Protein AF-A0A970CI26-F1 (afdb_monomer)

Secondary structure (DSSP, 8-state):
---------------S--HHHHHHHHHHHHTT-HHHHHHH-GGGS-HHHHHHHHHHHHHHHHHH--

Structure (mmCIF, N/CA/C/O backbone):
data_AF-A0A970CI26-F1
#
_entry.id   AF-A0A970CI26-F1
#
loop_
_atom_site.group_PDB
_atom_site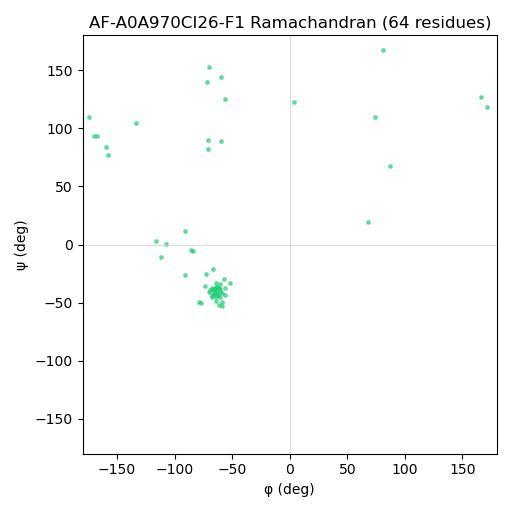.id
_atom_site.type_symbol
_atom_site.label_atom_id
_atom_site.label_alt_id
_atom_site.label_comp_id
_atom_site.label_asym_id
_atom_site.label_entity_id
_atom_site.label_seq_id
_atom_site.pdbx_PDB_ins_code
_atom_site.Cartn_x
_atom_site.Cartn_y
_atom_site.Cartn_z
_atom_site.occupancy
_atom_site.B_iso_or_equiv
_atom_site.auth_seq_id
_atom_site.auth_comp_id
_atom_site.auth_asym_id
_atom_site.auth_atom_id
_atom_site.pdbx_PDB_model_num
ATOM 1 N N . MET A 1 1 ? 10.742 -7.522 -33.502 1.00 42.97 1 MET A N 1
ATOM 2 C CA . MET A 1 1 ? 11.680 -7.416 -32.370 1.00 42.97 1 MET A CA 1
ATOM 3 C C . MET A 1 1 ? 11.092 -8.250 -31.242 1.00 42.97 1 MET A C 1
ATOM 5 O O . MET A 1 1 ? 9.971 -7.973 -30.843 1.00 42.97 1 MET A O 1
ATOM 9 N N . GLU A 1 2 ? 11.779 -9.355 -30.944 1.00 45.44 2 GLU A N 1
ATOM 10 C CA . GLU A 1 2 ? 11.600 -10.390 -29.907 1.00 45.44 2 GLU A CA 1
ATOM 11 C C . GLU A 1 2 ? 10.373 -10.318 -28.969 1.00 45.44 2 GLU A C 1
ATOM 13 O O . GLU A 1 2 ? 10.201 -9.375 -28.198 1.00 45.44 2 GLU A O 1
ATOM 18 N N . ARG A 1 3 ? 9.571 -11.395 -28.970 1.00 55.47 3 ARG A N 1
ATOM 19 C CA . ARG A 1 3 ? 8.699 -11.775 -27.848 1.00 55.47 3 ARG A CA 1
ATOM 20 C C . ARG A 1 3 ? 9.555 -12.274 -26.679 1.00 55.47 3 ARG A C 1
ATOM 22 O O . ARG A 1 3 ? 10.569 -12.924 -26.898 1.00 55.47 3 ARG A O 1
ATOM 29 N N . SER A 1 4 ? 9.011 -12.105 -25.476 1.00 51.78 4 SER A N 1
ATOM 30 C CA . SER A 1 4 ? 9.290 -12.915 -24.284 1.00 51.78 4 SER A CA 1
ATOM 31 C C . SER A 1 4 ? 10.631 -12.695 -23.586 1.00 51.78 4 SER A C 1
ATOM 33 O O . SER A 1 4 ? 11.653 -13.233 -23.996 1.00 51.78 4 SER A O 1
ATOM 35 N N . ARG A 1 5 ? 10.568 -12.090 -22.393 1.00 46.00 5 ARG A N 1
ATOM 36 C CA . ARG A 1 5 ? 11.048 -12.775 -21.183 1.00 46.00 5 ARG A CA 1
ATOM 37 C C . ARG A 1 5 ? 10.413 -12.180 -19.931 1.00 46.00 5 ARG A C 1
ATOM 39 O O . ARG A 1 5 ? 11.010 -11.407 -19.190 1.00 46.00 5 ARG A O 1
ATOM 46 N N . GLU A 1 6 ? 9.161 -12.561 -19.730 1.00 53.28 6 GLU A N 1
ATOM 47 C CA . GLU A 1 6 ? 8.474 -12.465 -18.451 1.00 53.28 6 GLU A CA 1
ATOM 48 C C . GLU A 1 6 ? 9.093 -13.530 -17.534 1.00 53.28 6 GLU A C 1
ATOM 50 O O . GLU A 1 6 ? 8.642 -14.665 -17.451 1.00 53.28 6 GLU A O 1
ATOM 55 N N . GLU A 1 7 ? 10.233 -13.206 -16.930 1.00 61.12 7 GLU A N 1
ATOM 56 C CA . GLU A 1 7 ? 10.834 -14.028 -15.888 1.00 61.12 7 GLU A CA 1
ATOM 57 C C . GLU A 1 7 ? 11.257 -13.126 -14.739 1.00 61.12 7 GLU A C 1
ATOM 59 O O . GLU A 1 7 ? 12.297 -12.470 -14.806 1.00 61.12 7 GLU A O 1
ATOM 64 N N . LYS A 1 8 ? 10.472 -13.154 -13.657 1.00 45.31 8 LYS A N 1
ATOM 65 C CA . LYS A 1 8 ? 11.015 -13.178 -12.295 1.00 45.31 8 LYS A CA 1
ATOM 66 C C . LYS A 1 8 ? 9.987 -13.696 -11.297 1.00 45.31 8 LYS A C 1
ATOM 68 O O . LYS A 1 8 ? 9.317 -12.982 -10.564 1.00 45.31 8 LYS A O 1
ATOM 73 N N . THR A 1 9 ? 9.9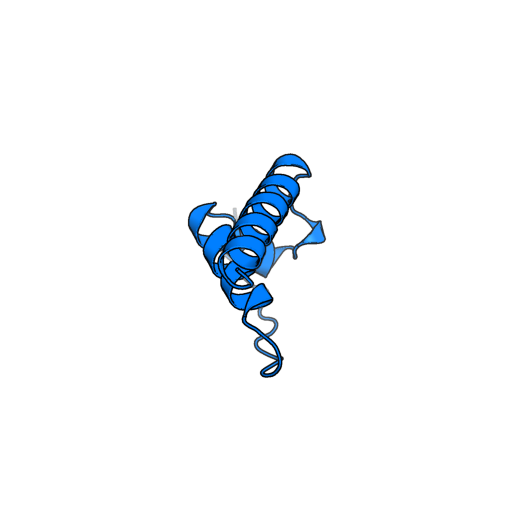45 -15.019 -11.235 1.00 56.56 9 THR A N 1
ATOM 74 C CA . THR A 1 9 ? 9.567 -15.774 -10.044 1.00 56.56 9 THR A CA 1
ATOM 75 C C . THR A 1 9 ? 10.459 -15.375 -8.860 1.00 56.56 9 THR A C 1
ATOM 77 O O . THR A 1 9 ? 11.683 -15.471 -8.980 1.00 56.56 9 THR A O 1
ATOM 80 N N . LYS A 1 10 ? 9.859 -14.963 -7.734 1.00 44.09 10 LYS A N 1
ATOM 81 C CA . LYS A 1 10 ? 10.333 -15.040 -6.326 1.00 44.09 10 LYS A CA 1
ATOM 82 C C . LYS A 1 10 ? 9.418 -14.103 -5.520 1.00 44.09 10 LYS A C 1
ATOM 84 O O . LYS A 1 10 ? 9.253 -12.958 -5.889 1.00 44.09 10 LYS A O 1
ATOM 89 N N . SER A 1 11 ? 8.758 -14.463 -4.433 1.00 42.94 11 SER A N 1
ATOM 90 C CA . SER A 1 11 ? 8.985 -15.547 -3.490 1.00 42.94 11 SER A CA 1
ATOM 91 C C . SER A 1 11 ? 7.796 -15.536 -2.530 1.00 42.94 11 SER A C 1
ATOM 93 O O . SER A 1 11 ? 7.653 -14.630 -1.711 1.00 42.94 11 SER A O 1
ATOM 95 N N . VAL A 1 12 ? 6.936 -16.545 -2.642 1.00 54.31 12 VAL A N 1
ATOM 96 C CA . VAL A 1 12 ? 5.938 -16.881 -1.626 1.00 54.31 12 VAL A CA 1
ATOM 97 C C . VAL A 1 12 ? 6.701 -17.470 -0.441 1.00 54.31 12 VAL A C 1
ATOM 99 O O . VAL A 1 12 ? 6.979 -18.6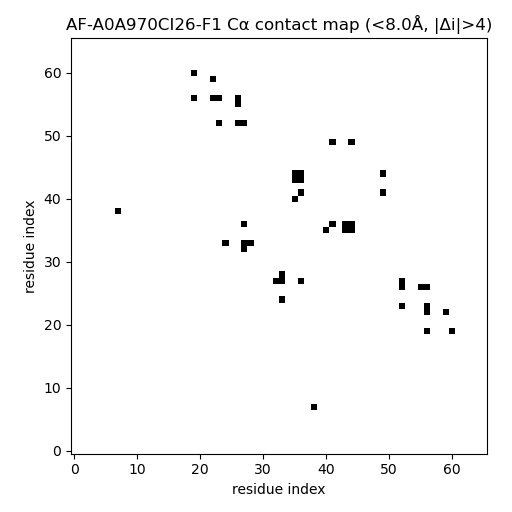61 -0.427 1.00 54.31 12 VAL A O 1
ATOM 102 N N . SER A 1 13 ? 7.130 -16.644 0.516 1.00 49.66 13 SER A N 1
ATOM 103 C CA . SER A 1 13 ? 7.584 -17.136 1.824 1.00 49.66 13 SER A CA 1
ATOM 104 C C . SER A 1 13 ? 7.727 -16.004 2.841 1.00 49.66 13 SER A C 1
ATOM 106 O O . SER A 1 13 ? 8.783 -15.388 2.958 1.00 49.66 13 SER A O 1
ATOM 108 N N . LYS A 1 14 ? 6.669 -15.759 3.616 1.00 45.69 14 LYS A N 1
ATOM 109 C CA . LYS A 1 14 ? 6.741 -15.918 5.076 1.00 45.69 14 LYS A CA 1
ATOM 110 C C . LYS A 1 14 ? 5.351 -15.816 5.684 1.00 45.69 14 LYS A C 1
ATOM 112 O O . LYS A 1 14 ? 4.830 -14.762 6.016 1.00 45.69 14 LYS A O 1
ATOM 117 N N . LYS A 1 15 ? 4.768 -16.997 5.828 1.00 50.81 15 LYS A N 1
ATOM 118 C CA . LYS A 1 15 ? 3.691 -17.312 6.753 1.00 50.81 15 LYS A CA 1
ATOM 119 C C . LYS A 1 15 ? 4.218 -17.019 8.162 1.00 50.81 15 LYS A C 1
ATOM 121 O O . LYS A 1 15 ? 4.870 -17.893 8.713 1.00 50.81 15 LYS A O 1
ATOM 126 N N . GLN A 1 16 ? 4.057 -15.791 8.664 1.00 47.97 16 GLN A N 1
ATOM 127 C CA . GLN A 1 16 ? 3.923 -15.433 10.089 1.00 47.97 16 GLN A CA 1
ATOM 128 C C . GLN A 1 16 ? 3.971 -13.902 10.268 1.00 47.97 16 GLN A C 1
ATOM 130 O O . GLN A 1 16 ? 4.998 -13.287 10.000 1.00 47.97 16 GLN A O 1
ATOM 135 N N . ASN A 1 17 ? 2.866 -13.343 10.789 1.00 53.81 17 ASN A N 1
ATOM 136 C CA . ASN A 1 17 ? 2.601 -11.933 11.157 1.00 53.81 17 ASN A CA 1
ATOM 137 C C . ASN A 1 17 ? 2.060 -10.998 10.057 1.00 53.81 17 ASN A C 1
ATOM 139 O O . ASN A 1 17 ? 2.728 -10.038 9.691 1.00 53.81 17 ASN A O 1
ATOM 143 N N . ASN A 1 18 ? 0.829 -11.206 9.568 1.00 60.72 18 ASN A N 1
ATOM 144 C CA . ASN A 1 18 ? 0.410 -10.535 8.331 1.00 60.72 18 ASN A CA 1
ATOM 145 C C . ASN A 1 18 ? -0.743 -9.530 8.387 1.00 60.72 18 ASN A C 1
ATOM 147 O O . ASN A 1 18 ? -1.034 -9.016 7.331 1.00 60.72 18 ASN A O 1
ATOM 151 N N . LEU A 1 19 ? -1.383 -9.151 9.501 1.00 75.50 19 LEU A N 1
ATOM 152 C CA . LEU A 1 19 ? -2.516 -8.196 9.402 1.00 75.50 19 LEU A CA 1
ATOM 153 C C . LEU A 1 19 ? -2.117 -6.877 8.707 1.00 75.50 19 LEU A C 1
ATOM 155 O O . LEU A 1 19 ? -2.795 -6.381 7.817 1.00 75.50 19 LEU A O 1
ATOM 159 N N . ILE A 1 20 ? -0.947 -6.349 9.065 1.00 81.00 20 ILE A N 1
ATOM 160 C CA . ILE A 1 20 ? -0.352 -5.178 8.415 1.00 81.00 20 ILE A CA 1
ATOM 161 C C . ILE A 1 20 ? 0.051 -5.484 6.967 1.00 81.00 20 ILE A C 1
ATOM 163 O O . ILE A 1 20 ? -0.096 -4.629 6.100 1.00 81.00 20 ILE A O 1
ATOM 167 N N . ASP A 1 21 ? 0.581 -6.671 6.701 1.00 81.38 21 ASP A N 1
ATOM 168 C CA . ASP A 1 21 ? 1.060 -7.054 5.372 1.00 81.38 21 ASP A CA 1
ATOM 169 C C . ASP A 1 21 ? -0.096 -7.322 4.390 1.00 81.38 21 ASP A C 1
ATOM 171 O O . ASP A 1 21 ? -0.031 -6.925 3.231 1.00 81.38 21 ASP A O 1
ATOM 175 N N . ASP A 1 22 ? -1.192 -7.894 4.882 1.00 84.12 22 ASP A N 1
ATOM 176 C CA . A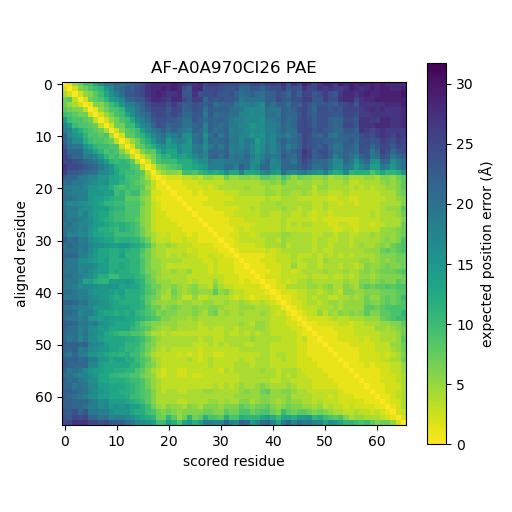SP A 1 22 ? -2.452 -8.114 4.178 1.00 84.12 22 ASP A CA 1
ATOM 177 C C . ASP A 1 22 ? -3.069 -6.766 3.809 1.00 84.12 22 ASP A C 1
ATOM 179 O O . ASP A 1 22 ? -3.315 -6.489 2.640 1.00 84.12 22 ASP A O 1
ATOM 183 N N . LEU A 1 23 ? -3.147 -5.842 4.773 1.00 88.25 23 LEU A N 1
ATOM 184 C CA . LEU A 1 23 ? -3.593 -4.473 4.520 1.00 88.25 23 LEU A CA 1
ATOM 185 C C . LEU A 1 23 ? -2.700 -3.742 3.508 1.00 88.25 23 LEU A C 1
ATOM 187 O O . LEU A 1 23 ? -3.206 -3.016 2.654 1.00 88.25 23 LEU A O 1
ATOM 191 N N . LYS A 1 24 ? -1.374 -3.912 3.579 1.00 85.44 24 LYS A N 1
ATOM 192 C CA . LYS A 1 24 ? -0.446 -3.350 2.586 1.00 85.44 24 LYS A CA 1
ATOM 193 C C . LYS A 1 24 ? -0.731 -3.906 1.192 1.00 85.44 24 LYS A C 1
ATOM 195 O O . LYS A 1 24 ? -0.750 -3.125 0.242 1.00 85.44 24 LYS A O 1
ATOM 200 N N . LEU A 1 25 ? -0.945 -5.215 1.069 1.00 86.88 25 LEU A N 1
ATOM 201 C CA . LEU A 1 25 ? -1.265 -5.885 -0.191 1.00 86.88 25 LEU A CA 1
ATOM 202 C C . LEU A 1 25 ? -2.629 -5.458 -0.733 1.00 86.88 25 LEU A C 1
ATOM 204 O O . LEU A 1 25 ? -2.723 -5.159 -1.920 1.00 86.88 25 LEU A O 1
ATOM 208 N N . GLU A 1 26 ? -3.650 -5.343 0.115 1.00 88.81 26 GLU A N 1
ATOM 209 C CA . GLU A 1 26 ? -4.962 -4.826 -0.272 1.00 88.81 26 GLU A CA 1
ATOM 210 C C . GLU A 1 26 ? -4.855 -3.402 -0.816 1.00 88.81 26 GLU A C 1
ATOM 212 O O . GLU A 1 26 ? -5.328 -3.123 -1.913 1.00 88.81 26 GLU A O 1
ATOM 217 N N . ILE A 1 27 ? -4.176 -2.501 -0.098 1.00 89.19 27 ILE A N 1
ATOM 218 C CA . ILE A 1 27 ? -4.011 -1.111 -0.542 1.00 89.19 27 ILE A CA 1
ATOM 219 C C . ILE A 1 27 ? -3.176 -1.047 -1.829 1.00 89.19 27 ILE A C 1
ATOM 221 O O . ILE A 1 27 ? -3.463 -0.248 -2.718 1.00 89.19 27 ILE A O 1
ATOM 225 N N . ALA A 1 28 ? -2.146 -1.885 -1.955 1.00 87.19 28 ALA A N 1
ATOM 226 C CA . ALA A 1 28 ? -1.371 -2.006 -3.184 1.00 87.19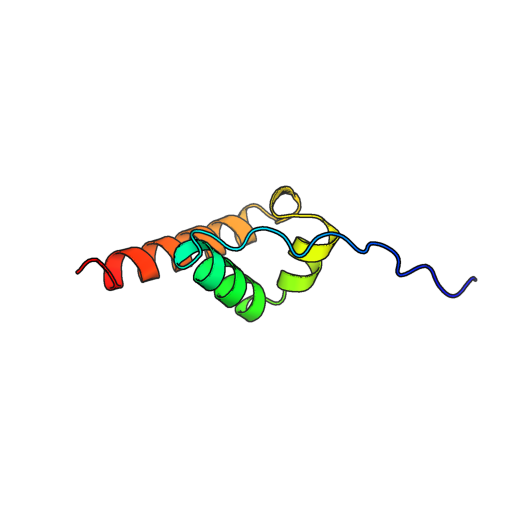 28 ALA A CA 1
ATOM 227 C C . ALA A 1 28 ? -2.213 -2.520 -4.362 1.00 87.19 28 ALA A C 1
ATOM 229 O O . ALA A 1 28 ? -2.023 -2.065 -5.492 1.00 87.19 28 ALA A O 1
ATOM 230 N N . SER A 1 29 ? -3.141 -3.440 -4.102 1.00 88.31 29 SER A N 1
ATOM 231 C CA . SER A 1 29 ? -4.095 -3.945 -5.085 1.00 88.31 29 SER A CA 1
ATOM 232 C C . SER A 1 29 ? -5.091 -2.859 -5.492 1.00 88.31 29 SER A C 1
ATOM 234 O O . SER A 1 29 ? -5.282 -2.643 -6.684 1.00 88.31 29 SER A O 1
ATOM 236 N N . GLU A 1 30 ? -5.644 -2.098 -4.539 1.00 88.38 30 GLU A N 1
ATOM 237 C CA . GLU A 1 30 ? -6.535 -0.959 -4.823 1.00 88.38 30 GLU A CA 1
ATOM 238 C C . GLU A 1 30 ? -5.848 0.133 -5.652 1.00 88.38 30 GLU A C 1
ATOM 240 O O . GLU A 1 30 ? -6.476 0.799 -6.470 1.00 88.38 30 GLU A O 1
ATOM 245 N N . LEU A 1 31 ? -4.546 0.332 -5.446 1.00 85.94 31 LEU A N 1
ATOM 246 C CA . LEU A 1 31 ? -3.753 1.302 -6.197 1.00 85.94 31 LEU A CA 1
ATOM 247 C C . LEU A 1 31 ? -3.239 0.764 -7.544 1.00 85.94 31 LEU A C 1
ATOM 249 O O . LEU A 1 31 ? -2.627 1.533 -8.282 1.00 85.94 31 LEU A O 1
ATOM 253 N N . GLY A 1 32 ? -3.445 -0.519 -7.862 1.00 87.31 32 GLY A N 1
ATOM 254 C CA . GLY A 1 32 ? -2.978 -1.136 -9.112 1.00 87.31 32 GLY A CA 1
ATOM 255 C C . GLY A 1 32 ? -1.453 -1.269 -9.222 1.00 87.31 32 GLY A C 1
ATOM 256 O O . GLY A 1 32 ? -0.910 -1.405 -10.309 1.00 87.31 32 GLY A O 1
ATOM 257 N N . ILE A 1 33 ? -0.741 -1.207 -8.098 1.00 87.31 33 ILE A N 1
ATOM 258 C CA . ILE A 1 33 ? 0.734 -1.243 -8.024 1.00 87.31 33 ILE A CA 1
ATOM 259 C C . ILE A 1 33 ? 1.254 -2.567 -7.465 1.00 87.31 33 ILE A C 1
ATOM 261 O O . ILE A 1 33 ? 2.460 -2.737 -7.298 1.00 87.31 33 ILE A O 1
ATOM 265 N N . VAL A 1 34 ? 0.354 -3.494 -7.130 1.00 87.25 34 VAL A N 1
ATOM 266 C CA . VAL A 1 34 ? 0.703 -4.803 -6.571 1.00 87.25 34 VAL A CA 1
ATOM 267 C C . VAL A 1 34 ? 1.654 -5.569 -7.489 1.00 87.25 34 VAL A C 1
ATOM 269 O O . VAL A 1 34 ? 2.597 -6.189 -7.006 1.00 87.25 34 VAL A O 1
ATOM 272 N N . GLU A 1 35 ? 1.469 -5.464 -8.804 1.00 84.06 35 GLU A N 1
ATOM 273 C CA . GLU A 1 35 ? 2.350 -6.077 -9.799 1.00 84.06 35 GLU A CA 1
ATOM 274 C C . GLU A 1 35 ? 3.732 -5.426 -9.789 1.00 84.06 35 GLU A C 1
ATOM 276 O O . GLU A 1 35 ? 4.739 -6.122 -9.731 1.00 84.06 35 GLU A O 1
ATOM 281 N N . GLN A 1 36 ? 3.797 -4.093 -9.708 1.00 84.81 36 GLN A N 1
ATOM 282 C CA . GLN A 1 36 ? 5.063 -3.366 -9.606 1.00 84.81 36 GLN A CA 1
ATOM 283 C C . GLN A 1 36 ? 5.818 -3.690 -8.309 1.00 84.81 36 GLN A C 1
ATOM 285 O O . GLN A 1 36 ? 7.042 -3.767 -8.312 1.00 84.81 36 GLN A O 1
ATOM 290 N N . ILE A 1 37 ? 5.116 -3.878 -7.191 1.00 84.12 37 ILE A N 1
ATOM 291 C CA . ILE A 1 37 ? 5.734 -4.272 -5.917 1.00 84.12 37 ILE A CA 1
ATOM 292 C C . ILE A 1 37 ? 6.243 -5.708 -5.993 1.00 84.12 37 IL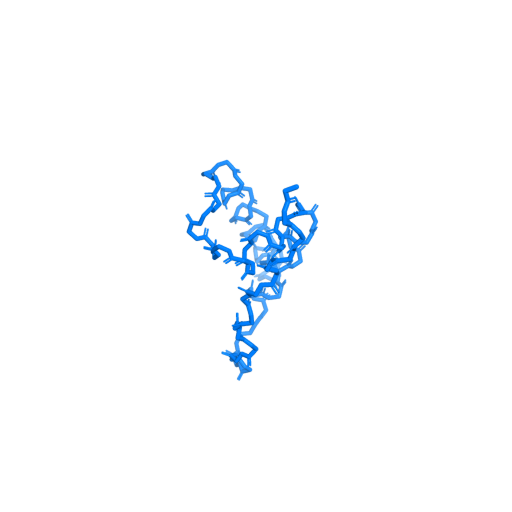E A C 1
ATOM 294 O O . ILE A 1 37 ? 7.317 -5.993 -5.472 1.00 84.12 37 ILE A O 1
ATOM 298 N N . LYS A 1 38 ? 5.497 -6.608 -6.637 1.00 82.75 38 LYS A N 1
ATOM 299 C CA . LYS A 1 38 ? 5.935 -7.990 -6.858 1.00 82.75 38 LYS A CA 1
ATOM 300 C C . LYS A 1 38 ? 7.151 -8.059 -7.788 1.00 82.75 38 LYS A C 1
ATOM 302 O O . LYS A 1 38 ? 8.052 -8.842 -7.516 1.00 82.75 38 LYS A O 1
ATOM 307 N N . ASP A 1 39 ? 7.199 -7.217 -8.819 1.00 82.06 39 ASP A N 1
ATOM 308 C CA . ASP A 1 39 ? 8.275 -7.177 -9.817 1.00 82.06 39 ASP A CA 1
ATOM 309 C C . ASP A 1 39 ? 9.533 -6.439 -9.319 1.00 82.06 39 ASP A C 1
ATOM 311 O O . ASP A 1 39 ? 10.651 -6.950 -9.390 1.00 82.06 39 ASP A O 1
ATOM 315 N N . LYS A 1 40 ? 9.358 -5.237 -8.759 1.00 84.06 40 LYS A N 1
ATOM 316 C CA . LYS A 1 40 ? 10.447 -4.306 -8.409 1.00 84.06 40 LYS A CA 1
ATOM 317 C C . LYS A 1 40 ? 10.650 -4.111 -6.903 1.00 84.06 40 LYS A C 1
ATOM 319 O O . LYS A 1 40 ? 11.638 -3.509 -6.478 1.00 84.06 40 LYS A O 1
ATOM 324 N N . GLY A 1 41 ? 9.730 -4.601 -6.076 1.00 82.06 41 GLY A N 1
ATOM 325 C CA . GLY A 1 41 ? 9.741 -4.406 -4.627 1.00 82.06 41 GLY A CA 1
ATOM 326 C C . GLY A 1 41 ? 9.180 -3.054 -4.178 1.00 82.06 41 GLY A C 1
ATOM 327 O O . GLY A 1 41 ? 9.031 -2.105 -4.949 1.00 82.06 41 GLY A O 1
ATOM 328 N N . TRP A 1 42 ? 8.920 -2.938 -2.875 1.00 82.06 42 TRP A N 1
ATOM 329 C CA . TRP A 1 42 ? 8.399 -1.721 -2.234 1.00 82.06 42 TRP A CA 1
ATOM 330 C C . TRP A 1 42 ? 9.275 -0.477 -2.450 1.00 82.06 42 TRP A C 1
ATOM 332 O O . TRP A 1 42 ? 8.761 0.636 -2.522 1.00 82.06 42 TRP A O 1
ATOM 342 N N . GLN A 1 43 ? 10.587 -0.667 -2.600 1.00 81.06 43 GLN A N 1
ATOM 343 C CA . GLN A 1 43 ? 11.569 0.396 -2.849 1.00 81.06 43 GLN A CA 1
ATOM 344 C C . GLN A 1 43 ? 11.407 1.087 -4.210 1.00 81.06 43 GLN A C 1
ATOM 346 O O . GLN A 1 43 ? 11.874 2.206 -4.390 1.00 81.06 43 GLN A O 1
ATOM 351 N N . SER A 1 44 ? 10.744 0.437 -5.172 1.00 82.19 44 SER A N 1
ATOM 352 C CA . SER A 1 44 ? 10.535 0.992 -6.511 1.00 82.19 44 SER A CA 1
ATOM 353 C C . SER A 1 44 ? 9.297 1.890 -6.600 1.00 82.19 44 SER A C 1
ATOM 355 O O . SER A 1 44 ? 9.020 2.482 -7.644 1.00 82.19 44 SER A O 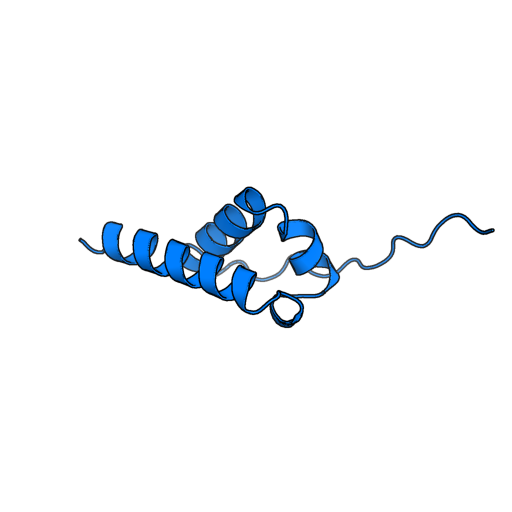1
ATOM 357 N N . LEU A 1 45 ? 8.523 1.995 -5.521 1.00 83.88 45 LEU A N 1
ATOM 358 C CA . LEU A 1 45 ? 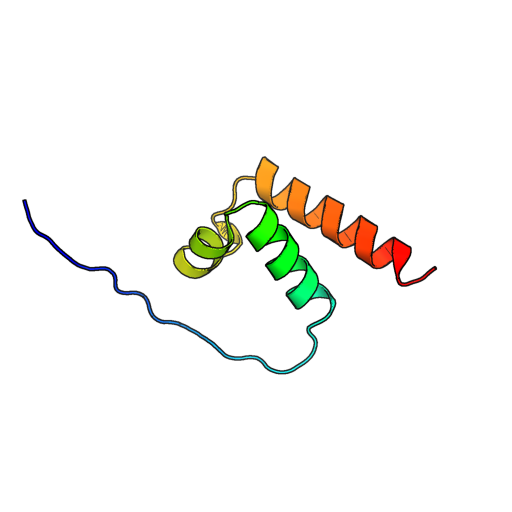7.353 2.857 -5.482 1.00 83.88 45 LEU A CA 1
ATOM 359 C C . LEU A 1 45 ? 7.755 4.330 -5.430 1.00 83.88 45 LEU A C 1
ATOM 361 O O . LEU A 1 45 ? 8.643 4.732 -4.682 1.00 83.88 45 LEU A O 1
ATOM 365 N N . SER A 1 46 ? 7.021 5.159 -6.172 1.00 86.75 46 SER A N 1
ATOM 366 C CA . SER A 1 46 ? 7.146 6.612 -6.056 1.00 86.75 46 SER A CA 1
ATOM 367 C C . SER A 1 46 ? 6.813 7.066 -4.623 1.00 86.75 46 SER A C 1
ATOM 369 O O . SER A 1 46 ? 5.855 6.540 -4.045 1.00 86.75 46 SER A O 1
ATOM 371 N N . PRO A 1 47 ? 7.494 8.090 -4.069 1.00 86.19 47 PRO A N 1
ATOM 372 C CA . PRO A 1 47 ? 7.199 8.641 -2.740 1.00 86.19 47 PRO A CA 1
ATOM 373 C C . PRO A 1 47 ? 5.723 9.011 -2.539 1.00 86.19 47 PRO A C 1
ATOM 375 O O . PRO A 1 47 ? 5.161 8.867 -1.455 1.00 86.19 47 PRO A O 1
ATOM 378 N N . ARG A 1 48 ? 5.056 9.447 -3.615 1.00 88.50 48 ARG A N 1
ATOM 379 C CA . ARG A 1 48 ? 3.624 9.772 -3.607 1.00 88.50 48 ARG A CA 1
ATOM 380 C C . ARG A 1 48 ? 2.750 8.532 -3.404 1.00 88.50 48 ARG A C 1
ATOM 382 O O . ARG A 1 48 ? 1.715 8.609 -2.748 1.00 88.50 48 ARG A O 1
ATOM 389 N N . ILE A 1 49 ? 3.149 7.405 -3.987 1.00 86.19 49 ILE A N 1
ATOM 390 C CA . ILE A 1 49 ? 2.441 6.127 -3.912 1.00 86.19 49 ILE A CA 1
ATOM 391 C C . ILE A 1 49 ? 2.700 5.463 -2.554 1.00 86.19 49 ILE A C 1
ATOM 393 O O . ILE A 1 49 ? 1.749 5.117 -1.856 1.00 86.19 49 ILE A O 1
ATOM 397 N N . SER A 1 50 ? 3.965 5.346 -2.140 1.00 86.25 50 SER A N 1
ATOM 398 C CA . SER A 1 50 ? 4.329 4.760 -0.844 1.00 86.25 50 SER A CA 1
ATOM 399 C C . SER A 1 50 ? 3.733 5.551 0.327 1.00 86.25 50 SER A C 1
ATOM 401 O O . SER A 1 50 ? 3.203 4.949 1.262 1.00 86.25 50 SER A O 1
ATOM 403 N N . GLY A 1 51 ? 3.693 6.886 0.234 1.00 89.31 51 GLY A N 1
ATOM 404 C CA . GLY A 1 51 ? 3.020 7.751 1.205 1.00 89.31 51 GLY A CA 1
ATOM 405 C C . GLY A 1 51 ? 1.506 7.521 1.283 1.00 89.31 51 GLY A C 1
ATOM 406 O O . GLY A 1 51 ? 0.946 7.476 2.379 1.00 89.31 51 GLY A O 1
ATOM 407 N N . LYS A 1 52 ? 0.832 7.297 0.145 1.00 90.69 52 LYS A N 1
ATOM 408 C CA . LYS A 1 52 ? -0.596 6.927 0.127 1.00 90.69 52 LYS A CA 1
ATOM 409 C C . LYS A 1 52 ? -0.840 5.579 0.806 1.00 90.69 52 LYS A C 1
ATOM 411 O O . LYS A 1 52 ? -1.776 5.477 1.600 1.00 90.69 52 LYS A O 1
ATOM 416 N N . ILE A 1 53 ? 0.001 4.578 0.535 1.00 90.00 53 ILE A N 1
ATOM 417 C CA . ILE A 1 53 ? -0.104 3.253 1.164 1.00 90.00 53 ILE A CA 1
ATOM 418 C C . ILE A 1 53 ? 0.076 3.374 2.674 1.00 90.00 53 ILE A C 1
ATOM 420 O O . ILE A 1 53 ? -0.792 2.937 3.424 1.00 90.00 53 ILE A O 1
ATOM 424 N N . GLY A 1 54 ? 1.151 4.028 3.123 1.00 88.50 54 GLY A N 1
ATOM 425 C CA . GLY A 1 54 ? 1.425 4.239 4.545 1.00 88.50 54 GLY A CA 1
ATOM 426 C C . GLY A 1 54 ? 0.305 5.006 5.251 1.00 88.50 54 GLY A C 1
ATOM 427 O O . GLY A 1 54 ? -0.130 4.615 6.331 1.00 88.50 54 GLY A O 1
ATOM 428 N N . GLY A 1 55 ? -0.243 6.046 4.616 1.00 92.06 55 GLY A N 1
ATOM 429 C CA . GLY A 1 55 ? -1.359 6.815 5.167 1.00 92.06 55 GLY A CA 1
ATOM 430 C C . GLY A 1 55 ? -2.653 6.006 5.302 1.00 92.06 55 GLY A C 1
ATOM 431 O O . GLY A 1 55 ? -3.363 6.140 6.301 1.00 92.06 55 GLY A O 1
ATOM 432 N N . LYS A 1 56 ? -2.97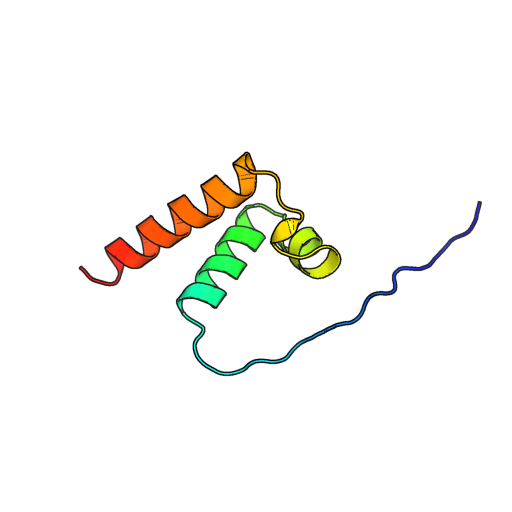9 5.154 4.322 1.00 91.06 56 LYS A N 1
ATOM 433 C CA . LYS A 1 56 ? -4.146 4.254 4.380 1.00 91.06 56 LYS A CA 1
ATOM 434 C C . LYS A 1 56 ? -3.940 3.144 5.409 1.00 91.06 56 LYS A C 1
ATOM 436 O O . LYS A 1 56 ? -4.856 2.862 6.178 1.00 91.06 56 LYS A O 1
ATOM 441 N N . LEU A 1 57 ? -2.736 2.581 5.473 1.00 90.06 57 LEU A N 1
ATOM 442 C CA . LEU A 1 57 ? -2.354 1.560 6.441 1.00 90.06 57 LEU A CA 1
ATOM 443 C C . LEU A 1 57 ? -2.517 2.074 7.876 1.00 90.06 57 LEU A C 1
ATOM 445 O O . LEU A 1 57 ? -3.233 1.464 8.666 1.00 90.06 57 LEU A O 1
ATOM 449 N N . SER A 1 58 ? -1.929 3.232 8.192 1.00 90.31 58 SER A N 1
ATOM 450 C CA . SER A 1 58 ? -2.021 3.850 9.520 1.00 90.31 58 SER A CA 1
ATOM 451 C C . SER A 1 58 ? -3.460 4.192 9.903 1.00 90.31 58 SER A C 1
ATOM 453 O O . SER A 1 58 ? -3.847 4.017 11.055 1.00 90.31 58 SER A O 1
ATOM 455 N N . GLN A 1 59 ? -4.284 4.634 8.946 1.00 90.94 59 GLN A N 1
ATOM 456 C CA . GLN A 1 59 ? -5.712 4.859 9.187 1.00 90.94 59 GLN A CA 1
ATOM 457 C C . GLN A 1 59 ? -6.456 3.567 9.533 1.00 90.94 59 GLN A C 1
ATOM 459 O O . GLN A 1 59 ? -7.250 3.568 10.471 1.00 90.94 59 GLN A O 1
ATOM 464 N N . ARG A 1 60 ? -6.212 2.472 8.799 1.00 88.56 60 ARG A N 1
ATOM 465 C CA . ARG A 1 60 ? -6.838 1.169 9.070 1.00 88.56 60 ARG A CA 1
ATOM 466 C C . ARG A 1 60 ? -6.373 0.601 10.415 1.00 88.56 60 ARG A C 1
ATOM 468 O O . ARG A 1 60 ? -7.209 0.180 11.204 1.00 88.56 60 ARG A O 1
ATOM 475 N N . LEU A 1 61 ? -5.080 0.702 10.728 1.00 86.44 61 LEU A N 1
ATOM 476 C CA . LEU A 1 61 ? -4.525 0.258 12.010 1.00 86.44 61 LEU A CA 1
ATOM 477 C C . LEU A 1 61 ? -5.116 1.043 13.192 1.00 86.44 61 LEU A C 1
ATOM 479 O O . LEU A 1 61 ? -5.534 0.451 14.183 1.00 86.44 61 LEU A O 1
ATOM 483 N N . LYS A 1 62 ? -5.242 2.370 13.060 1.00 87.75 62 LYS A N 1
ATOM 484 C CA . LYS A 1 62 ? -5.866 3.231 14.078 1.00 87.75 62 LYS A CA 1
ATOM 485 C C . LYS A 1 62 ? -7.351 2.923 14.293 1.00 87.75 62 LYS A C 1
ATOM 487 O O . LYS A 1 62 ? -7.833 3.081 15.406 1.00 87.75 62 LYS A O 1
ATOM 492 N N . LYS A 1 63 ? -8.075 2.517 13.245 1.00 85.50 63 LYS A N 1
ATOM 493 C CA . LYS A 1 63 ? -9.482 2.091 13.348 1.00 85.50 63 LYS A CA 1
ATOM 494 C C . LYS A 1 63 ? -9.650 0.724 14.005 1.00 85.50 63 LYS A C 1
ATOM 496 O O . LYS A 1 63 ? -10.723 0.453 14.510 1.00 85.50 63 LYS A O 1
ATOM 501 N N . MET A 1 64 ? -8.632 -0.128 13.939 1.00 80.31 64 MET A N 1
ATOM 502 C CA . MET A 1 64 ? -8.692 -1.497 14.446 1.00 80.31 64 MET A CA 1
ATOM 503 C C . MET A 1 64 ? -8.229 -1.605 15.905 1.00 80.31 64 MET A C 1
ATOM 505 O O . MET A 1 64 ? -8.649 -2.507 16.616 1.00 80.31 64 MET A O 1
ATOM 509 N N . GLY A 1 65 ? -7.373 -0.681 16.354 1.00 72.38 65 GLY A N 1
ATOM 510 C CA . GLY A 1 65 ? -6.949 -0.556 17.753 1.00 72.38 65 GLY A CA 1
ATOM 511 C C . GLY A 1 65 ? -7.817 0.376 18.608 1.00 72.38 65 GLY A C 1
ATOM 512 O O . GLY A 1 65 ? -7.386 0.752 19.695 1.00 72.38 65 GLY A O 1
ATOM 513 N N . LYS A 1 66 ? -8.980 0.802 18.110 1.00 52.25 66 LYS A N 1
ATOM 514 C CA . LYS A 1 66 ? -9.944 1.656 18.811 1.00 52.25 66 LYS A CA 1
ATOM 515 C C . LYS A 1 66 ? -11.302 0.974 18.803 1.00 52.25 66 LYS A C 1
ATOM 517 O O . LYS A 1 66 ? -12.008 1.113 19.820 1.00 52.25 66 LYS A O 1
#

Foldseek 3Di:
DDDDDPDDDDDPDDPDDPPLVVLLCVLCVVVVCNVVCVVPNPVPDDPVSNVSSVVSSVVVVVVVVD

pLDDT: mean 75.66, std 16.58, range [42.94, 92.06]

Solvent-accessible surface area (backbone atoms only — not comparable to full-atom values): 4265 Å² total; per-residue (Å²): 134,83,82,86,80,95,74,75,91,71,77,97,78,76,98,76,87,47,76,69,54,51,48,50,49,51,48,28,50,76,69,71,40,43,64,53,34,59,73,62,32,77,84,66,50,52,71,74,55,50,49,51,46,52,53,52,44,52,53,52,51,58,62,72,79,103

Sequence (66 aa):
MERSREEKTKSVSKKQNNLIDDLKLEIASELGIVEQIKDKGWQSLSPRISGKIGGKLSQRLKKMGK

Radius of gyration: 14.47 Å; Cα contacts (8 Å, |Δi|>4): 24; chains: 1; bounding box: 22×27×51 Å

Mean predicted aligned error: 9.95 Å